Protein AF-X0RMB9-F1 (afdb_monomer)

Mean predicted aligned error: 18.62 Å

pLDDT: mean 71.35, std 15.84, range [31.17, 93.06]

Sequence (123 aa):
MNEEATTGETVANTEVQELYGFDKRGQLKWEHLRRQLDNTSEANNNKGMRIDVLQQYSAISNKDLALPNLPSNVQMPNTSNSIDLRKYAPELLQYYQDGNGTAVGKMVFNMLPMVRERFGSVE

Secondary structure (DSSP, 8-state):
---------------EEEEEEE-TTS-EEEEEEEEEE----GGGTT--EEEEEEEE---S-SS--SSPPP-TT--S--TTT---HHHHHHHHHHHHHTT-S-HHHHHHHHHSHHHHHHH----

Structure (mmCIF, N/CA/C/O backbone):
data_AF-X0RMB9-F1
#
_entry.id   AF-X0RMB9-F1
#
loop_
_atom_site.group_PDB
_atom_site.id
_atom_site.type_symbol
_atom_site.label_atom_id
_atom_site.label_alt_id
_atom_site.label_comp_id
_atom_site.label_asym_id
_atom_site.label_entity_id
_atom_site.label_seq_id
_atom_site.pdbx_PDB_ins_code
_atom_site.Cartn_x
_atom_site.Cartn_y
_atom_site.Cartn_z
_atom_site.occupancy
_atom_site.B_iso_or_equiv
_atom_site.auth_seq_id
_atom_site.auth_comp_id
_atom_site.auth_asym_id
_atom_site.auth_atom_id
_atom_site.pdbx_PDB_model_num
ATOM 1 N N . MET A 1 1 ? 51.427 4.662 -8.261 1.00 33.00 1 MET A N 1
ATOM 2 C CA . MET A 1 1 ? 50.716 5.774 -8.921 1.00 33.00 1 MET A CA 1
ATOM 3 C C . MET A 1 1 ? 49.850 5.120 -9.980 1.00 33.00 1 MET A C 1
ATOM 5 O O . MET A 1 1 ? 50.394 4.717 -10.996 1.00 33.00 1 MET A O 1
ATOM 9 N N . ASN A 1 2 ? 48.676 4.608 -9.598 1.00 31.17 2 ASN A N 1
ATOM 10 C CA . ASN A 1 2 ? 47.399 5.328 -9.389 1.00 31.17 2 ASN A CA 1
ATOM 11 C C . ASN A 1 2 ? 46.891 5.850 -10.737 1.00 31.17 2 ASN A C 1
ATOM 13 O O . ASN A 1 2 ? 47.653 6.509 -11.428 1.00 31.17 2 ASN A O 1
ATOM 17 N N . GLU A 1 3 ? 45.662 5.653 -11.184 1.00 32.09 3 GLU A N 1
ATOM 18 C CA . GLU A 1 3 ? 44.449 4.987 -10.702 1.00 32.09 3 GLU A CA 1
ATOM 19 C C . GLU A 1 3 ? 43.561 4.874 -11.957 1.00 32.09 3 GLU A C 1
ATOM 21 O O . GLU A 1 3 ? 43.709 5.656 -12.900 1.00 32.09 3 GLU A O 1
ATOM 26 N N . GLU A 1 4 ? 42.678 3.882 -11.991 1.00 41.66 4 GLU A N 1
ATOM 27 C CA . GLU A 1 4 ? 41.689 3.678 -13.048 1.00 41.66 4 GLU A CA 1
ATOM 28 C C . GLU A 1 4 ? 40.808 4.925 -13.229 1.00 41.66 4 GLU A C 1
ATOM 30 O O . GLU A 1 4 ? 40.069 5.321 -12.328 1.00 41.66 4 GLU A O 1
ATOM 35 N N . ALA A 1 5 ? 40.846 5.537 -14.413 1.00 35.34 5 ALA A N 1
ATOM 36 C CA . ALA A 1 5 ? 39.887 6.566 -14.794 1.00 35.34 5 ALA A CA 1
ATOM 37 C C . ALA A 1 5 ? 38.617 5.903 -15.348 1.00 35.34 5 ALA A C 1
ATOM 39 O O . ALA A 1 5 ? 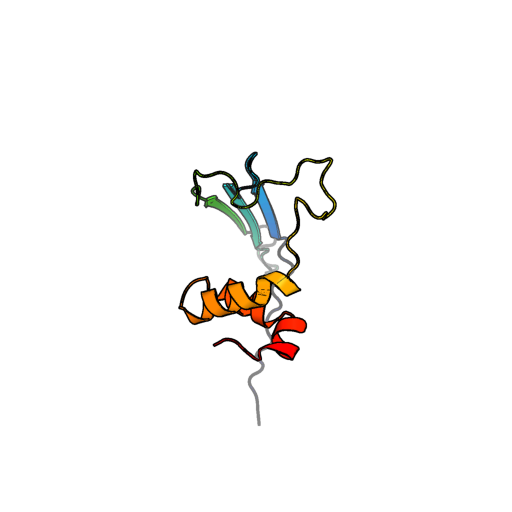38.392 5.848 -16.555 1.00 35.34 5 ALA A O 1
ATOM 40 N N . THR A 1 6 ? 37.775 5.397 -14.448 1.00 45.00 6 THR A N 1
ATOM 41 C CA . THR A 1 6 ? 36.377 5.070 -14.749 1.00 45.00 6 THR A CA 1
ATOM 42 C C . THR A 1 6 ? 35.585 6.376 -14.787 1.00 45.00 6 THR A C 1
ATOM 44 O O . THR A 1 6 ? 34.909 6.743 -13.827 1.00 45.00 6 THR A O 1
ATOM 47 N N . THR A 1 7 ? 35.690 7.134 -15.878 1.00 36.53 7 THR A N 1
ATOM 48 C CA . THR A 1 7 ? 34.751 8.231 -16.145 1.00 36.53 7 THR A CA 1
ATOM 49 C C . THR A 1 7 ? 33.488 7.630 -16.732 1.00 36.53 7 THR A C 1
ATOM 51 O O . THR A 1 7 ? 33.445 7.274 -17.907 1.00 36.53 7 THR A O 1
ATOM 54 N N . GLY A 1 8 ? 32.485 7.473 -15.867 1.00 39.22 8 GLY A N 1
ATOM 55 C CA . GLY A 1 8 ? 31.142 7.070 -16.246 1.00 39.22 8 GLY A CA 1
ATOM 56 C C . GLY A 1 8 ? 30.607 7.981 -17.343 1.00 39.22 8 GLY A C 1
ATOM 57 O O . GLY A 1 8 ? 30.446 9.184 -17.140 1.00 39.22 8 GLY A O 1
ATOM 58 N N . GLU A 1 9 ? 30.334 7.391 -18.503 1.00 37.53 9 G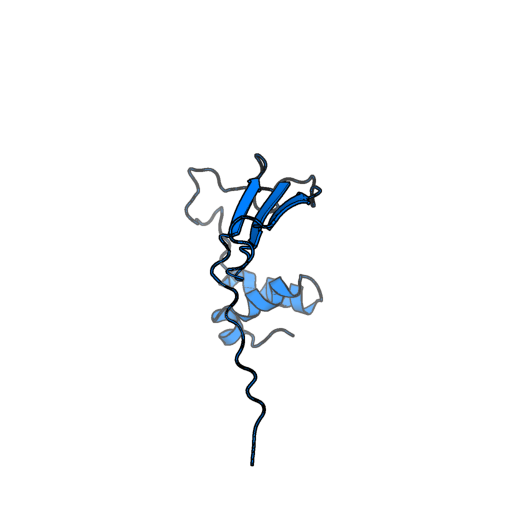LU A N 1
ATOM 59 C CA . GLU A 1 9 ? 29.496 8.012 -19.514 1.00 37.53 9 GLU A CA 1
ATOM 60 C C . GLU A 1 9 ? 28.118 8.238 -18.891 1.00 37.53 9 GLU A C 1
ATOM 62 O O . GLU A 1 9 ? 27.342 7.311 -18.653 1.00 37.53 9 GLU A O 1
ATOM 67 N N . THR A 1 10 ? 27.828 9.498 -18.582 1.00 40.66 10 THR A N 1
ATOM 68 C CA . THR A 1 10 ? 26.474 9.991 -18.360 1.00 40.66 10 THR A CA 1
ATOM 69 C C . THR A 1 10 ? 25.651 9.655 -19.595 1.00 40.66 10 THR A C 1
ATOM 71 O O . THR A 1 10 ? 25.736 10.348 -20.608 1.00 40.66 10 THR A O 1
ATOM 74 N N . VAL A 1 11 ? 24.887 8.561 -19.519 1.00 49.69 11 VAL A N 1
ATOM 75 C CA . VAL A 1 11 ? 23.904 8.178 -20.533 1.00 49.69 11 VAL A CA 1
ATOM 76 C C . VAL A 1 11 ? 22.959 9.361 -20.705 1.00 49.69 11 VAL A C 1
ATOM 78 O O . VAL A 1 11 ? 22.238 9.742 -19.781 1.00 49.69 11 VAL A O 1
ATOM 81 N N . ALA A 1 12 ? 23.061 9.988 -21.873 1.00 45.72 12 ALA A N 1
ATOM 82 C CA . ALA A 1 12 ? 22.350 11.194 -22.241 1.00 45.72 12 ALA A CA 1
ATOM 83 C C . ALA A 1 12 ? 20.837 11.028 -22.036 1.00 45.72 12 ALA A C 1
ATOM 85 O O . ALA A 1 12 ? 20.282 9.960 -22.296 1.00 45.72 12 ALA A O 1
ATOM 86 N N . ASN A 1 13 ? 20.217 12.108 -21.550 1.00 53.19 13 ASN A N 1
ATOM 87 C CA . ASN A 1 13 ? 18.789 12.312 -21.297 1.00 53.19 13 ASN A CA 1
ATOM 88 C C . ASN A 1 13 ? 17.874 11.486 -22.214 1.00 53.19 13 ASN A C 1
ATOM 90 O O . ASN A 1 13 ? 17.432 11.952 -23.258 1.00 53.19 13 ASN A O 1
ATOM 94 N N . THR A 1 14 ? 17.569 10.258 -21.807 1.00 56.53 14 THR A N 1
ATOM 95 C CA . THR A 1 14 ? 16.578 9.427 -22.481 1.00 56.53 14 THR A CA 1
ATOM 96 C C . THR A 1 14 ? 15.214 9.952 -22.056 1.00 56.53 14 THR A C 1
ATOM 98 O O . THR A 1 14 ? 14.875 9.870 -20.875 1.00 56.53 14 THR A O 1
ATOM 101 N N . GLU A 1 15 ? 14.429 10.510 -22.978 1.00 58.78 15 GLU A N 1
ATOM 102 C CA . GLU A 1 15 ? 13.025 10.810 -22.694 1.00 58.78 15 GLU A CA 1
ATOM 103 C C . GLU A 1 15 ? 12.307 9.492 -22.379 1.00 58.78 15 GLU A C 1
ATOM 105 O O . GLU A 1 15 ? 12.117 8.628 -23.242 1.00 58.78 15 GLU A O 1
ATOM 110 N N . VAL A 1 16 ? 11.966 9.312 -21.103 1.00 67.00 16 VAL A N 1
ATOM 111 C CA . VAL A 1 16 ? 11.188 8.174 -20.625 1.00 67.00 16 VAL A CA 1
ATOM 112 C C . VAL A 1 16 ? 9.741 8.625 -20.506 1.00 67.00 16 VAL A C 1
ATOM 114 O O . VAL A 1 16 ? 9.419 9.485 -19.688 1.00 67.00 16 VAL A O 1
ATOM 117 N N . GLN A 1 17 ? 8.863 8.041 -21.320 1.00 80.69 17 GLN A N 1
ATOM 118 C CA . GLN A 1 17 ? 7.423 8.207 -21.156 1.00 80.69 17 GLN A CA 1
ATOM 119 C C . GLN A 1 17 ? 6.873 6.977 -20.438 1.00 80.69 17 GLN A C 1
ATOM 121 O O . GLN A 1 17 ? 6.941 5.865 -20.962 1.00 80.69 17 GLN A O 1
ATOM 126 N N . GLU A 1 18 ? 6.311 7.197 -19.253 1.00 87.06 18 GLU A N 1
ATOM 127 C CA . GLU A 1 18 ? 5.699 6.165 -18.422 1.00 87.06 18 GLU A CA 1
ATOM 128 C C . GLU A 1 18 ? 4.211 6.480 -18.233 1.00 87.06 18 GLU A C 1
ATOM 130 O O . GLU A 1 18 ? 3.839 7.583 -17.826 1.00 87.06 18 GLU A O 1
ATOM 135 N N . LEU A 1 19 ? 3.349 5.534 -18.605 1.00 90.12 19 LEU A N 1
ATOM 136 C CA . LEU A 1 19 ? 1.896 5.673 -18.547 1.00 90.12 19 LEU A CA 1
ATOM 137 C C . LEU A 1 19 ? 1.282 4.496 -17.797 1.00 90.12 19 LEU A C 1
ATOM 139 O O . LEU A 1 19 ? 1.690 3.351 -17.981 1.00 90.12 19 LEU A O 1
ATOM 143 N N . TYR A 1 20 ? 0.233 4.781 -17.031 1.00 91.75 20 TYR A N 1
ATOM 144 C CA . TYR A 1 20 ? -0.473 3.796 -16.220 1.00 91.75 20 TYR A CA 1
ATOM 145 C C . TYR A 1 20 ? -1.961 3.791 -16.558 1.00 91.75 20 TYR A C 1
ATOM 147 O O . TYR A 1 20 ? -2.604 4.842 -16.622 1.00 91.75 20 TYR A O 1
ATOM 155 N N . GLY A 1 21 ? -2.521 2.599 -16.738 1.00 89.00 21 GLY A N 1
ATOM 156 C CA . GLY A 1 21 ? -3.954 2.395 -16.899 1.00 89.00 21 GLY A CA 1
ATOM 157 C C . GLY A 1 21 ? -4.566 1.786 -15.654 1.00 89.00 21 GLY A C 1
ATOM 158 O O . GLY A 1 21 ? -4.192 0.681 -15.264 1.00 89.00 21 GLY A O 1
ATOM 159 N N . PHE A 1 22 ? -5.553 2.463 -15.075 1.00 86.06 22 PHE A N 1
ATOM 160 C CA . PHE A 1 22 ? -6.323 1.965 -13.938 1.00 86.06 22 PHE A CA 1
ATOM 161 C C . PHE A 1 22 ? -7.740 1.589 -14.373 1.00 86.06 22 PHE A C 1
ATOM 163 O O . PHE A 1 22 ? -8.314 2.216 -15.265 1.00 86.06 22 PHE A O 1
ATOM 170 N N . ASP A 1 23 ? -8.322 0.566 -13.751 1.00 81.69 23 ASP A N 1
ATOM 171 C CA . ASP A 1 23 ? -9.743 0.271 -13.931 1.00 81.69 23 ASP A CA 1
ATOM 172 C C . ASP A 1 23 ? -10.643 1.160 -13.053 1.00 81.69 23 ASP A C 1
ATOM 174 O O . ASP A 1 23 ? -10.183 1.944 -12.223 1.00 81.69 23 ASP A O 1
ATOM 178 N N . LYS A 1 24 ? -11.967 1.015 -13.207 1.00 77.62 24 LYS A N 1
ATOM 179 C CA . LYS A 1 24 ? -12.967 1.768 -12.426 1.00 77.62 24 LYS A CA 1
ATOM 180 C C . LYS A 1 24 ? -12.886 1.550 -10.907 1.00 77.62 24 LYS A C 1
ATOM 182 O O . LYS A 1 24 ? -13.536 2.272 -10.160 1.00 77.62 24 LYS A O 1
ATOM 187 N N . ARG A 1 25 ? -12.162 0.521 -10.458 1.00 73.69 25 ARG A N 1
ATOM 188 C CA . ARG A 1 25 ? -11.931 0.192 -9.046 1.00 73.69 25 ARG A CA 1
ATOM 189 C C . ARG A 1 25 ? -10.579 0.721 -8.555 1.00 73.69 25 ARG A C 1
ATOM 191 O O . ARG A 1 25 ? -10.221 0.456 -7.414 1.00 73.69 25 ARG A O 1
ATOM 198 N N . GLY A 1 26 ? -9.833 1.442 -9.392 1.00 75.19 26 GLY A N 1
ATOM 199 C CA . GLY A 1 26 ? -8.501 1.947 -9.072 1.00 75.19 26 GLY A CA 1
ATOM 200 C C . GLY A 1 26 ? -7.408 0.877 -9.108 1.00 75.19 26 GLY A C 1
ATOM 201 O O . GLY A 1 26 ? -6.324 1.117 -8.584 1.00 75.19 26 GLY A O 1
ATOM 202 N N . GLN A 1 27 ? -7.656 -0.300 -9.696 1.00 81.56 27 GLN A N 1
ATOM 203 C CA . GLN A 1 27 ? -6.625 -1.331 -9.835 1.00 81.56 27 GLN A CA 1
ATOM 204 C C . GLN A 1 27 ? -5.763 -1.055 -11.066 1.00 81.56 27 GLN A C 1
ATOM 206 O O . GLN A 1 27 ? -6.294 -0.798 -12.149 1.00 81.56 27 GLN A O 1
ATOM 211 N N . LEU A 1 28 ? -4.439 -1.149 -10.914 1.00 82.38 28 LEU A N 1
ATOM 212 C CA . LEU A 1 28 ? -3.503 -1.062 -12.033 1.00 82.38 28 LEU A CA 1
ATOM 213 C C . LEU A 1 28 ? -3.748 -2.230 -13.004 1.00 82.38 28 LEU A C 1
ATOM 215 O O . LEU A 1 28 ? -3.682 -3.396 -12.617 1.00 82.38 28 LEU A O 1
ATOM 219 N N . LYS A 1 29 ? -4.054 -1.913 -14.264 1.00 89.50 29 LYS A N 1
ATOM 220 C CA . LYS A 1 29 ? -4.317 -2.879 -15.342 1.00 89.50 29 LYS A CA 1
ATOM 221 C C . LYS A 1 29 ? -3.128 -3.054 -16.262 1.00 89.50 29 LYS A C 1
ATOM 223 O O . LYS A 1 29 ? -2.839 -4.172 -16.681 1.00 89.50 29 LYS A O 1
ATOM 228 N N . TRP A 1 30 ? -2.476 -1.955 -16.602 1.00 91.75 30 TRP A N 1
ATOM 229 C CA . TRP A 1 30 ? -1.335 -1.972 -17.495 1.00 91.75 30 TRP A CA 1
ATOM 230 C C . TRP A 1 30 ? -0.415 -0.795 -17.220 1.00 91.75 30 TRP A C 1
ATOM 232 O O . TRP A 1 30 ? -0.830 0.241 -16.700 1.00 91.75 30 TRP A O 1
ATOM 242 N N . GLU A 1 31 ? 0.830 -0.980 -17.614 1.00 93.06 31 GLU A N 1
ATOM 243 C CA . GLU A 1 31 ? 1.897 0.002 -17.573 1.00 93.06 31 GLU A CA 1
ATOM 244 C C . GLU A 1 31 ? 2.564 0.015 -18.944 1.00 93.06 31 GLU A C 1
ATOM 246 O O . GLU A 1 31 ? 2.841 -1.040 -19.521 1.00 93.06 31 GLU A O 1
ATOM 251 N N . HIS A 1 32 ? 2.768 1.207 -19.490 1.00 92.69 32 HIS A N 1
ATOM 252 C CA . HIS A 1 32 ? 3.435 1.403 -20.764 1.00 92.69 32 HIS A CA 1
ATOM 253 C C . HIS A 1 32 ? 4.680 2.257 -20.559 1.00 92.69 32 HIS A C 1
ATOM 255 O O . HIS A 1 32 ? 4.583 3.415 -20.149 1.00 92.69 32 HIS A O 1
ATOM 261 N N . LEU A 1 33 ? 5.829 1.689 -20.908 1.00 90.25 33 LEU A N 1
ATOM 262 C CA . LEU A 1 33 ? 7.131 2.324 -20.814 1.00 90.25 33 LEU A CA 1
ATOM 263 C C . LEU A 1 33 ? 7.711 2.493 -22.216 1.00 90.25 33 LEU A C 1
ATOM 265 O O . LEU A 1 33 ? 7.967 1.514 -22.917 1.00 90.25 33 LEU A O 1
ATOM 269 N N . ARG A 1 34 ? 7.973 3.739 -22.602 1.00 87.25 34 ARG A N 1
ATOM 270 C CA . ARG A 1 34 ? 8.712 4.077 -23.817 1.00 87.25 34 ARG A CA 1
ATOM 271 C C . ARG A 1 34 ? 10.064 4.650 -23.445 1.00 87.25 34 ARG A C 1
ATOM 273 O O . ARG A 1 34 ? 10.142 5.599 -22.667 1.00 87.25 34 ARG A O 1
ATOM 280 N N . ARG A 1 35 ? 11.117 4.099 -24.043 1.00 84.56 35 ARG A N 1
ATOM 281 C CA . ARG A 1 35 ? 12.481 4.621 -23.954 1.00 84.56 35 ARG A CA 1
ATOM 282 C C . ARG A 1 35 ? 13.024 4.883 -25.347 1.00 84.56 35 ARG A C 1
ATOM 284 O O . ARG A 1 35 ? 12.978 4.009 -26.214 1.00 84.56 35 ARG A O 1
ATOM 291 N N . GLN A 1 36 ? 13.543 6.085 -25.543 1.00 80.19 36 GLN A N 1
ATOM 292 C CA . GLN A 1 36 ? 14.241 6.480 -26.756 1.00 80.19 36 GLN A CA 1
ATOM 293 C C . GLN A 1 36 ? 15.750 6.405 -26.498 1.00 80.19 36 GLN A C 1
ATOM 295 O O . GLN A 1 36 ? 16.285 7.154 -25.691 1.00 80.19 36 GLN A O 1
ATOM 300 N N . LEU A 1 37 ? 16.433 5.475 -27.156 1.00 76.12 37 LEU A N 1
ATOM 301 C CA . LEU A 1 37 ? 17.887 5.377 -27.131 1.00 76.12 37 LEU A CA 1
ATOM 302 C C . LEU A 1 37 ? 18.434 6.150 -28.324 1.00 76.12 37 LEU A C 1
ATOM 304 O O . LEU A 1 37 ? 18.379 5.686 -29.470 1.00 76.12 37 LEU A O 1
ATOM 308 N N . ASP A 1 38 ? 18.940 7.341 -28.036 1.00 69.94 38 ASP A N 1
ATOM 309 C CA . ASP A 1 38 ? 19.617 8.161 -29.025 1.00 69.94 38 ASP A CA 1
ATOM 310 C C . ASP A 1 38 ? 21.048 7.657 -29.217 1.00 69.94 38 ASP A C 1
ATOM 312 O O . ASP A 1 38 ? 21.769 7.364 -28.262 1.00 69.94 38 ASP A O 1
ATOM 316 N N . ASN A 1 39 ? 21.461 7.517 -30.476 1.00 62.97 39 ASN A N 1
ATOM 317 C CA . ASN A 1 39 ? 22.836 7.165 -30.798 1.00 62.97 39 ASN A CA 1
ATOM 318 C C . ASN A 1 39 ? 23.709 8.409 -30.606 1.00 62.97 39 ASN A C 1
ATOM 320 O O . ASN A 1 39 ? 23.544 9.395 -31.319 1.00 62.97 39 ASN A O 1
ATOM 324 N N . THR A 1 40 ? 24.658 8.356 -29.676 1.00 60.62 40 THR A N 1
ATOM 325 C CA . THR A 1 40 ? 25.595 9.457 -29.387 1.00 60.62 40 THR A CA 1
ATOM 326 C C . THR A 1 40 ? 26.756 9.548 -30.387 1.00 60.62 40 THR A C 1
ATOM 328 O O . THR A 1 40 ? 27.618 10.411 -30.258 1.00 60.62 40 THR A O 1
ATOM 331 N N . SER A 1 41 ? 26.802 8.671 -31.397 1.00 56.25 41 SER A N 1
ATOM 332 C CA . SER A 1 41 ? 27.860 8.653 -32.411 1.00 56.25 41 SER A CA 1
ATOM 333 C C . SER A 1 41 ? 27.496 9.518 -33.622 1.00 56.25 41 SER A C 1
ATOM 335 O O . SER A 1 41 ? 26.564 9.198 -34.364 1.00 56.25 41 SER A O 1
ATOM 337 N N . GLU A 1 42 ? 28.307 10.552 -33.878 1.00 57.28 42 GLU A N 1
ATOM 338 C CA . GLU A 1 42 ? 28.177 11.489 -35.011 1.00 57.28 42 GLU A CA 1
ATOM 339 C C . GLU A 1 42 ? 28.131 10.806 -36.396 1.00 57.28 42 GLU A C 1
ATOM 341 O O . GLU A 1 42 ? 27.698 11.401 -37.383 1.00 57.28 42 GLU A O 1
ATOM 346 N N . ALA A 1 43 ? 28.537 9.535 -36.490 1.00 58.84 43 ALA A N 1
ATOM 347 C CA . ALA A 1 43 ? 28.555 8.766 -37.732 1.00 58.84 43 ALA A CA 1
ATOM 348 C C . ALA A 1 43 ? 27.176 8.220 -38.164 1.00 58.84 43 ALA A C 1
ATOM 350 O O . ALA A 1 43 ? 27.041 7.735 -39.288 1.00 58.84 43 ALA A O 1
ATOM 351 N N . ASN A 1 44 ? 26.147 8.253 -37.306 1.00 55.00 44 ASN A N 1
ATOM 352 C CA . ASN A 1 44 ? 24.813 7.715 -37.615 1.00 55.00 44 ASN A CA 1
ATOM 353 C C . ASN A 1 44 ? 23.679 8.530 -36.961 1.00 55.00 44 ASN A C 1
ATOM 355 O O . ASN A 1 44 ? 22.797 7.964 -36.314 1.00 55.00 44 ASN A O 1
ATOM 359 N N . ASN A 1 45 ? 23.641 9.843 -37.211 1.00 55.16 45 ASN A N 1
ATOM 360 C CA . ASN A 1 45 ? 22.629 10.784 -36.690 1.00 55.16 45 ASN A CA 1
ATOM 361 C C . ASN A 1 45 ? 21.150 10.432 -36.994 1.00 55.16 45 ASN A C 1
ATOM 363 O O . ASN A 1 45 ? 20.255 11.137 -36.547 1.00 55.16 45 ASN A O 1
ATOM 367 N N . ASN A 1 46 ? 20.872 9.361 -37.748 1.00 56.56 46 ASN A N 1
ATOM 368 C CA . ASN A 1 46 ? 19.525 8.952 -38.158 1.00 56.56 46 ASN A CA 1
ATOM 369 C C . ASN A 1 46 ? 19.091 7.566 -37.646 1.00 56.56 46 ASN A C 1
ATOM 371 O O . ASN A 1 46 ? 18.063 7.048 -38.078 1.00 56.56 46 ASN A O 1
ATOM 375 N N . LYS A 1 47 ? 19.868 6.926 -36.762 1.00 62.38 47 LYS A N 1
ATOM 376 C CA . LYS A 1 47 ? 19.562 5.585 -36.231 1.00 62.38 47 LYS A CA 1
ATOM 377 C C . LYS A 1 47 ? 19.319 5.643 -34.723 1.00 62.38 47 LYS A C 1
ATOM 379 O O . LYS A 1 47 ? 20.154 5.187 -33.952 1.00 62.38 47 LYS A O 1
ATOM 384 N N . GLY A 1 48 ? 18.195 6.216 -34.302 1.00 69.06 48 GLY A N 1
ATOM 385 C CA . GLY A 1 48 ? 17.701 6.076 -32.927 1.00 69.06 48 GLY A CA 1
ATOM 386 C C . GLY A 1 48 ? 16.936 4.761 -32.757 1.00 69.06 48 GLY A C 1
ATOM 387 O O . GLY A 1 48 ? 16.246 4.329 -33.682 1.00 69.06 48 GLY A O 1
ATOM 388 N N . MET A 1 49 ? 17.047 4.118 -31.594 1.00 73.69 49 MET A N 1
ATOM 389 C CA . MET A 1 49 ? 16.260 2.927 -31.263 1.00 73.69 49 MET A CA 1
ATOM 390 C C . MET A 1 49 ? 15.178 3.300 -30.255 1.00 73.69 49 MET A C 1
ATOM 392 O O . MET A 1 49 ? 15.474 3.809 -29.180 1.00 73.69 49 MET A O 1
ATOM 396 N N . ARG A 1 50 ? 13.916 3.016 -30.580 1.00 80.62 50 ARG A N 1
ATOM 397 C CA . ARG A 1 50 ? 12.808 3.152 -29.633 1.00 80.62 50 ARG A CA 1
ATOM 398 C C . ARG A 1 50 ? 12.430 1.785 -29.091 1.00 80.62 50 ARG A C 1
ATOM 400 O O . ARG A 1 50 ? 12.188 0.865 -29.867 1.00 80.62 50 ARG A O 1
ATOM 407 N N . ILE A 1 51 ? 12.359 1.677 -27.771 1.00 82.88 51 ILE A N 1
ATOM 408 C CA . ILE A 1 51 ? 11.837 0.504 -27.077 1.00 82.88 51 ILE A CA 1
ATOM 409 C C . ILE A 1 51 ? 10.499 0.895 -26.453 1.00 82.88 51 ILE A C 1
ATOM 411 O O . ILE A 1 51 ? 10.442 1.819 -25.643 1.00 82.88 51 ILE A O 1
ATOM 415 N N . ASP A 1 52 ? 9.442 0.176 -26.821 1.00 87.94 52 ASP A N 1
ATOM 416 C CA . ASP A 1 52 ? 8.115 0.264 -26.213 1.00 87.94 52 ASP A CA 1
ATOM 417 C C . ASP A 1 52 ? 7.823 -1.052 -25.479 1.00 87.94 52 ASP A C 1
ATOM 419 O O . ASP A 1 52 ? 7.891 -2.131 -26.070 1.00 87.94 52 ASP A O 1
ATOM 423 N N . VAL A 1 53 ? 7.504 -0.971 -24.188 1.00 89.31 53 VAL A N 1
ATOM 424 C CA . VAL A 1 53 ? 7.135 -2.114 -23.345 1.00 89.31 53 VAL A CA 1
ATOM 425 C C . VAL A 1 53 ? 5.732 -1.882 -22.802 1.00 89.31 53 VAL A C 1
ATOM 427 O O . VAL A 1 53 ? 5.478 -0.867 -22.160 1.00 89.31 53 VAL A O 1
ATOM 430 N N . LEU A 1 54 ? 4.824 -2.832 -23.041 1.00 91.25 54 LEU A N 1
ATOM 431 C CA . LEU A 1 54 ? 3.497 -2.861 -22.428 1.00 91.25 54 LEU A CA 1
ATOM 432 C C . LEU A 1 54 ? 3.416 -4.053 -21.478 1.00 91.25 54 LEU A C 1
ATOM 434 O O . LEU A 1 54 ? 3.393 -5.203 -21.916 1.00 91.25 54 LEU A O 1
ATOM 438 N N . GLN A 1 55 ? 3.333 -3.771 -20.185 1.00 88.06 55 GLN A N 1
ATOM 439 C CA . GLN A 1 55 ? 3.119 -4.773 -19.153 1.00 88.06 55 GLN A CA 1
ATOM 440 C C . GLN A 1 55 ? 1.645 -4.782 -18.753 1.00 88.06 55 GLN A C 1
ATOM 442 O O . GLN A 1 55 ? 1.066 -3.737 -18.466 1.00 88.06 55 GLN A O 1
ATOM 447 N N . GLN A 1 56 ? 1.021 -5.961 -18.748 1.00 87.88 56 GLN A N 1
ATOM 448 C CA . GLN A 1 56 ? -0.364 -6.143 -18.312 1.00 87.88 56 GLN A CA 1
ATOM 449 C C . GLN A 1 56 ? -0.399 -6.931 -17.006 1.00 87.88 56 GLN A C 1
ATOM 451 O O . GLN A 1 56 ? 0.292 -7.939 -16.858 1.00 87.88 56 GLN A O 1
ATOM 456 N N . TYR A 1 57 ? -1.234 -6.486 -16.074 1.00 82.56 57 TYR A N 1
ATOM 457 C CA . TYR A 1 57 ? -1.366 -7.084 -14.754 1.00 82.56 57 TYR A C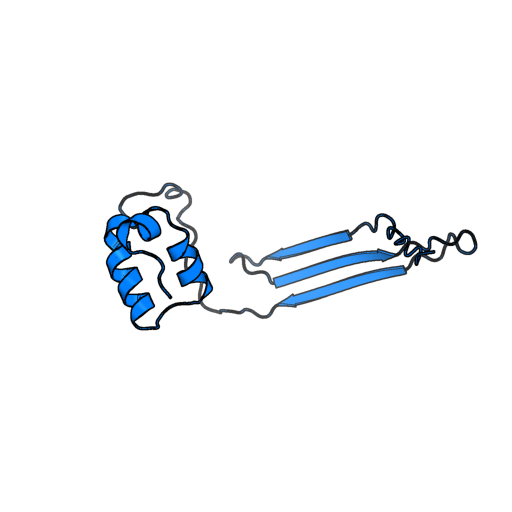A 1
ATOM 458 C C . TYR A 1 57 ? -2.674 -7.868 -14.649 1.00 82.56 57 TYR A C 1
ATOM 460 O O . TYR A 1 57 ? -3.753 -7.398 -15.021 1.00 82.56 57 TYR A O 1
ATOM 468 N N . SER A 1 58 ? -2.581 -9.082 -14.108 1.00 75.75 58 SER A N 1
ATOM 469 C CA . SER A 1 58 ? -3.762 -9.847 -13.706 1.00 75.75 58 SER A CA 1
ATOM 470 C C . SER A 1 58 ? -4.374 -9.236 -12.446 1.00 75.75 58 SER A C 1
ATOM 472 O O . SER A 1 58 ? -3.664 -8.679 -11.610 1.00 75.75 58 SER A O 1
ATOM 474 N N . ALA A 1 59 ? -5.693 -9.349 -12.285 1.00 66.25 59 ALA A N 1
ATOM 475 C CA . ALA A 1 59 ? -6.351 -8.879 -11.071 1.00 66.25 59 ALA A CA 1
ATOM 476 C C . ALA A 1 59 ? -5.838 -9.679 -9.861 1.00 66.25 59 ALA A C 1
ATOM 478 O O . ALA A 1 59 ? -6.031 -10.891 -9.789 1.00 66.25 59 ALA A O 1
ATOM 479 N N . ILE A 1 60 ? -5.196 -8.997 -8.910 1.00 63.91 60 ILE A N 1
ATOM 480 C CA . ILE A 1 60 ? -4.679 -9.613 -7.674 1.00 63.91 60 ILE A CA 1
ATOM 481 C C . ILE A 1 60 ? -5.842 -10.025 -6.752 1.00 63.91 60 ILE A C 1
ATOM 483 O O . ILE A 1 60 ? -5.727 -10.965 -5.970 1.00 63.91 60 ILE A O 1
ATOM 487 N N . SER A 1 61 ? -6.993 -9.350 -6.860 1.00 57.75 61 SER A N 1
ATOM 488 C CA . SER A 1 61 ? -8.197 -9.665 -6.093 1.00 57.75 61 SER A CA 1
ATOM 489 C C . SER A 1 61 ? -9.468 -9.343 -6.875 1.00 57.75 61 SER A C 1
ATOM 491 O O . SER A 1 61 ? -9.662 -8.224 -7.355 1.00 57.75 61 SER A O 1
ATOM 493 N N . ASN A 1 62 ? -10.382 -10.316 -6.916 1.00 62.41 62 ASN A N 1
ATOM 494 C CA . ASN A 1 62 ? -11.751 -10.128 -7.406 1.00 62.41 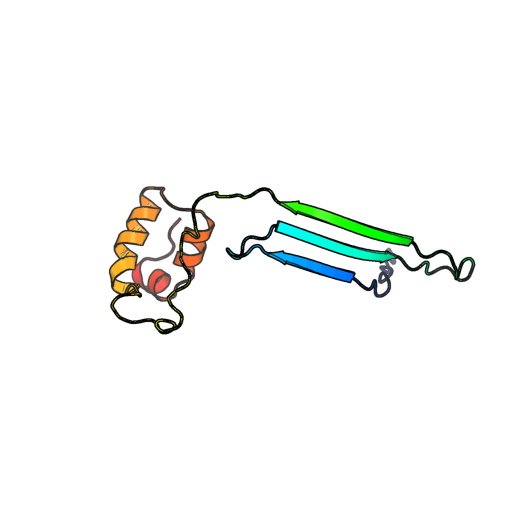62 ASN A CA 1
ATOM 495 C C . ASN A 1 62 ? -12.665 -9.466 -6.357 1.00 62.41 62 ASN A C 1
ATOM 497 O O . ASN A 1 62 ? -13.751 -8.995 -6.705 1.00 62.41 62 ASN A O 1
ATOM 501 N N . LYS A 1 63 ? -12.240 -9.434 -5.084 1.00 55.28 63 LYS A N 1
ATOM 502 C CA . LYS A 1 63 ? -12.932 -8.721 -4.004 1.00 55.28 63 LYS A CA 1
ATOM 503 C C . LYS A 1 63 ? -12.662 -7.224 -4.135 1.00 55.28 63 LYS A C 1
ATOM 505 O O . LYS A 1 63 ? -11.531 -6.832 -4.432 1.00 55.28 63 LYS A O 1
ATOM 510 N N . ASP A 1 64 ? -13.706 -6.422 -3.930 1.00 53.72 64 ASP A N 1
ATOM 511 C CA . ASP A 1 64 ? -13.604 -4.964 -3.870 1.00 53.72 64 ASP A CA 1
ATOM 512 C C . ASP A 1 64 ? -12.562 -4.538 -2.821 1.00 53.72 64 ASP A C 1
ATOM 514 O O . ASP A 1 64 ? -12.248 -5.302 -1.905 1.00 53.72 64 ASP A O 1
ATOM 518 N N . LEU A 1 65 ? -11.989 -3.345 -3.015 1.00 54.06 65 LEU A N 1
ATOM 519 C CA . LEU A 1 65 ? -10.960 -2.741 -2.162 1.00 54.06 65 LEU A CA 1
ATOM 520 C C . LEU A 1 65 ? -11.197 -3.075 -0.680 1.00 54.06 65 LEU A C 1
ATOM 522 O O . LEU A 1 65 ? -12.277 -2.814 -0.154 1.00 54.06 65 LEU A O 1
ATOM 526 N N . ALA A 1 66 ? -10.173 -3.599 0.004 1.00 46.72 66 ALA A N 1
ATOM 527 C CA . ALA A 1 66 ? -10.231 -3.854 1.450 1.00 46.72 66 ALA A CA 1
ATOM 528 C C . ALA A 1 66 ? -10.552 -2.579 2.258 1.00 46.72 66 ALA A C 1
ATOM 530 O O . ALA A 1 66 ? -11.012 -2.658 3.393 1.00 46.72 66 ALA A O 1
ATOM 531 N N . LEU A 1 67 ? -10.335 -1.414 1.644 1.00 54.19 67 LEU A N 1
ATOM 532 C CA . LEU A 1 67 ? -10.738 -0.103 2.122 1.00 54.19 67 LEU A CA 1
ATOM 533 C C . LEU A 1 67 ? -11.569 0.558 1.011 1.00 54.19 67 LEU A C 1
ATOM 535 O O . LEU A 1 67 ? -10.985 1.145 0.096 1.00 54.19 67 LEU A O 1
ATOM 539 N N . PRO A 1 68 ? -12.907 0.423 1.006 1.00 56.84 68 PRO A N 1
ATOM 540 C CA . PRO A 1 68 ? -13.731 1.170 0.068 1.00 56.84 68 PRO A CA 1
ATOM 541 C C . PRO A 1 68 ? -13.439 2.661 0.244 1.00 56.84 68 PRO A C 1
ATOM 543 O O . PRO A 1 68 ? -13.305 3.140 1.372 1.00 56.84 68 PRO A O 1
ATOM 546 N N . ASN A 1 69 ? -13.333 3.391 -0.870 1.00 57.69 69 ASN A N 1
ATOM 547 C CA . ASN A 1 69 ? -13.261 4.846 -0.812 1.00 57.69 69 ASN A CA 1
ATOM 548 C C . ASN A 1 69 ? -14.419 5.341 0.053 1.00 57.69 69 ASN A C 1
ATOM 550 O O . ASN A 1 69 ? -15.573 4.963 -0.178 1.00 57.69 69 ASN A O 1
ATOM 554 N N . LEU A 1 70 ? -14.104 6.158 1.060 1.00 59.12 70 LEU A N 1
ATOM 555 C CA . LEU A 1 70 ? -15.138 6.779 1.872 1.00 59.12 70 LEU A CA 1
ATOM 556 C C . LEU A 1 70 ? -16.096 7.534 0.933 1.00 59.12 70 LEU A C 1
ATOM 558 O O . LEU A 1 70 ? -15.634 8.130 -0.050 1.00 59.12 70 LEU A O 1
ATOM 562 N N . PRO A 1 71 ? -17.416 7.503 1.196 1.00 62.69 71 PRO A N 1
ATOM 563 C CA . PRO A 1 71 ? -18.377 8.324 0.471 1.00 62.69 71 PRO A CA 1
ATOM 564 C C . PRO A 1 71 ? -17.857 9.759 0.335 1.00 62.69 71 PRO A C 1
ATOM 566 O O . PRO A 1 71 ? -17.221 10.272 1.255 1.00 62.69 71 PRO A O 1
ATOM 569 N N . SER A 1 72 ? -18.102 10.428 -0.793 1.00 64.12 72 SER A N 1
ATOM 570 C CA . SER A 1 72 ? -17.536 11.764 -1.057 1.00 64.12 72 SER A CA 1
ATOM 571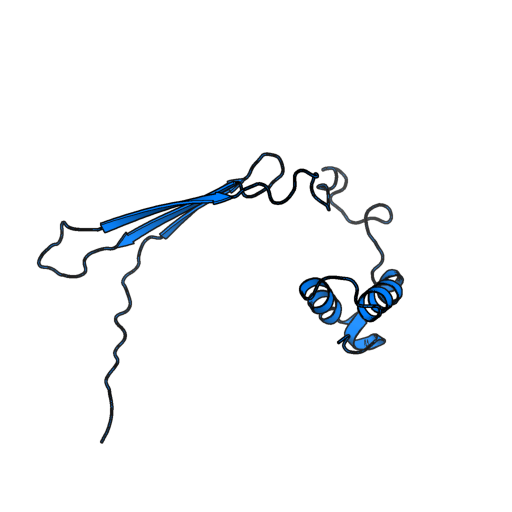 C C . SER A 1 72 ? -17.914 12.810 0.002 1.00 64.12 72 SER A C 1
ATOM 573 O O . SER A 1 72 ? -17.180 13.770 0.213 1.00 64.12 72 SER A O 1
ATOM 575 N N . ASN A 1 73 ? -19.024 12.601 0.713 1.00 68.25 73 ASN A N 1
ATOM 576 C CA . ASN A 1 73 ? -19.486 13.410 1.842 1.00 68.25 73 ASN A CA 1
ATOM 577 C C . ASN A 1 73 ? -18.834 13.049 3.193 1.00 68.25 73 ASN A C 1
ATOM 579 O O . ASN A 1 73 ? -19.134 13.676 4.205 1.00 68.25 73 ASN A O 1
ATOM 583 N N . VAL A 1 74 ? -17.970 12.037 3.228 1.00 61.69 74 VAL A N 1
ATOM 584 C CA . VAL A 1 74 ? -17.323 11.473 4.421 1.00 61.69 74 VAL A CA 1
ATOM 585 C C . VAL A 1 74 ? -15.802 11.434 4.204 1.00 61.69 74 VAL A C 1
ATOM 587 O O . VAL A 1 74 ? -15.122 10.480 4.557 1.00 61.69 74 VAL A O 1
ATOM 590 N N . GLN A 1 75 ? -15.243 12.488 3.603 1.00 61.25 75 GLN A N 1
ATOM 591 C CA . GLN A 1 75 ? -13.794 12.610 3.387 1.00 61.25 75 GLN A CA 1
ATOM 592 C C . GLN A 1 75 ? -13.011 12.968 4.658 1.00 61.25 75 GLN A C 1
ATOM 594 O O . GLN A 1 75 ? -11.798 12.774 4.701 1.00 61.25 75 GLN A O 1
ATOM 599 N N . MET A 1 76 ? -13.681 13.477 5.697 1.00 65.25 76 MET A N 1
ATOM 600 C CA . MET A 1 76 ? -13.039 13.781 6.975 1.00 65.25 76 MET A CA 1
ATOM 601 C C . MET A 1 76 ? -13.166 12.614 7.964 1.00 65.25 76 MET A C 1
ATOM 603 O O . MET A 1 76 ? -14.269 12.083 8.147 1.00 65.25 76 MET A O 1
ATOM 607 N N . PRO A 1 77 ? -12.064 12.236 8.638 1.00 62.25 77 PRO A N 1
ATOM 608 C CA . PRO A 1 77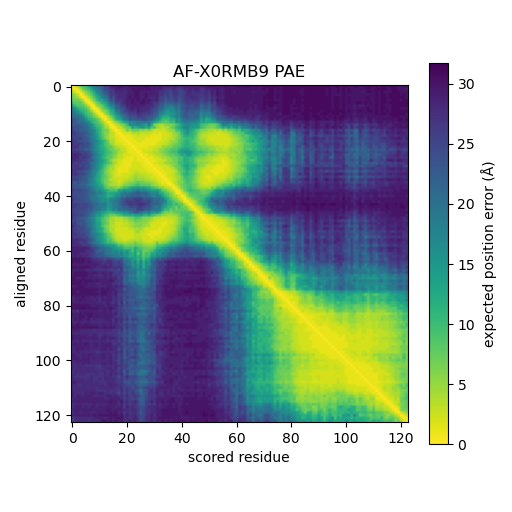 ? -12.112 11.348 9.789 1.00 62.25 77 PRO A CA 1
ATOM 609 C C . PRO A 1 77 ? -13.071 11.884 10.861 1.00 62.25 77 PRO A C 1
ATOM 611 O O . PRO A 1 77 ? -13.035 13.055 11.231 1.00 62.25 77 PRO A O 1
ATOM 614 N N . ASN A 1 78 ? -13.931 11.011 11.359 1.00 72.62 78 ASN A N 1
ATOM 615 C CA . ASN A 1 78 ? -14.909 11.215 12.411 1.00 72.62 78 ASN A CA 1
ATOM 616 C C . ASN A 1 78 ? -15.010 9.927 13.246 1.00 72.62 78 ASN A C 1
ATOM 618 O O . ASN A 1 78 ? -14.413 8.900 12.925 1.00 72.62 78 ASN A O 1
ATOM 622 N N . THR A 1 79 ? -15.777 9.947 14.331 1.00 74.62 79 THR A N 1
ATOM 623 C CA . THR A 1 79 ? -15.852 8.807 15.258 1.00 74.62 79 THR A CA 1
ATOM 624 C C . THR A 1 79 ? -16.438 7.527 14.638 1.00 74.62 79 THR A C 1
ATOM 626 O O . THR A 1 79 ? -16.183 6.450 15.162 1.00 74.62 79 THR A O 1
ATOM 629 N N . SER A 1 80 ? -17.205 7.607 13.542 1.00 70.88 80 SER A N 1
ATOM 630 C CA . SER A 1 80 ? -17.805 6.434 12.885 1.00 70.88 80 SER A CA 1
ATOM 631 C C . SER A 1 80 ? -16.958 5.836 11.757 1.00 70.88 80 SER A C 1
ATOM 633 O O . SER A 1 80 ? -17.209 4.699 11.366 1.00 70.88 80 SER A O 1
ATOM 635 N N . ASN A 1 81 ? -15.956 6.558 11.243 1.00 72.44 81 ASN A N 1
ATOM 636 C CA . ASN A 1 81 ? -15.080 6.097 10.156 1.00 72.44 81 ASN A CA 1
ATOM 637 C C . ASN A 1 81 ? -13.581 6.106 10.518 1.00 72.44 81 ASN A C 1
ATOM 639 O O . ASN A 1 81 ? -12.742 5.867 9.650 1.00 72.44 81 ASN A O 1
ATOM 643 N N . SER A 1 82 ? -13.233 6.407 11.771 1.00 75.50 82 SER A N 1
ATOM 644 C CA . SER A 1 82 ? -11.854 6.414 12.254 1.00 75.50 82 SER A CA 1
ATOM 645 C C . SER A 1 82 ? -11.723 5.633 13.554 1.00 75.50 82 SER A C 1
ATOM 647 O O . SER A 1 82 ? -12.637 5.579 14.375 1.00 75.50 82 SER A O 1
ATOM 649 N N . ILE A 1 83 ? -10.560 5.014 13.726 1.00 78.06 83 ILE A N 1
ATOM 650 C CA . ILE A 1 83 ? -10.197 4.292 14.939 1.00 78.06 83 ILE A CA 1
ATOM 651 C C . ILE A 1 83 ? -9.200 5.157 15.700 1.00 78.06 83 ILE A C 1
ATOM 653 O O . ILE A 1 83 ? -8.207 5.621 15.135 1.00 78.06 83 ILE A O 1
ATOM 657 N N . ASP A 1 84 ? -9.447 5.358 16.994 1.00 80.81 84 ASP A N 1
ATOM 658 C CA . ASP A 1 84 ? -8.450 5.958 17.872 1.00 80.81 84 ASP A CA 1
ATOM 659 C C . ASP A 1 84 ? -7.294 4.972 18.053 1.00 80.81 84 ASP A C 1
ATOM 661 O O . ASP A 1 84 ? -7.375 3.993 18.802 1.00 80.81 84 ASP A O 1
ATOM 665 N N . LEU A 1 85 ? -6.197 5.258 17.358 1.00 77.25 85 LEU A N 1
ATOM 666 C CA . LEU A 1 85 ? -4.994 4.444 17.364 1.00 77.25 85 LEU A CA 1
ATOM 667 C C . LEU A 1 85 ? -4.451 4.222 18.781 1.00 77.25 85 LEU A C 1
ATOM 669 O O . LEU A 1 85 ? -3.896 3.165 19.050 1.00 77.25 85 LEU A O 1
ATOM 673 N N . ARG A 1 86 ? -4.647 5.158 19.724 1.00 80.88 86 ARG A N 1
ATOM 674 C CA . ARG A 1 86 ? -4.187 5.005 21.119 1.00 80.88 86 ARG A CA 1
ATOM 675 C C . ARG A 1 86 ? -4.955 3.936 21.881 1.00 80.88 86 ARG A C 1
ATOM 677 O O . ARG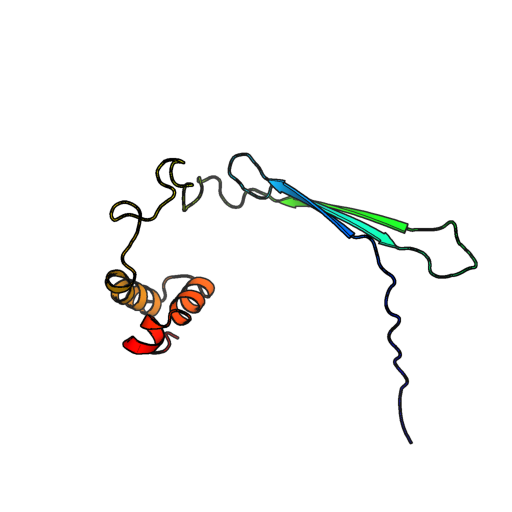 A 1 86 ? -4.395 3.346 22.801 1.00 80.88 86 ARG A O 1
ATOM 684 N N . LYS A 1 87 ? -6.215 3.710 21.512 1.00 82.38 87 LYS A N 1
ATOM 685 C CA . LYS A 1 87 ? -7.053 2.651 22.083 1.00 82.38 87 LYS A CA 1
ATOM 686 C C . LYS A 1 87 ? -6.784 1.311 21.415 1.00 82.38 87 LYS A C 1
ATOM 688 O O . LYS A 1 87 ? -6.801 0.295 22.090 1.00 82.38 87 LYS A O 1
ATOM 693 N N . TYR A 1 88 ? -6.505 1.331 20.114 1.00 83.56 88 TYR A N 1
ATOM 694 C CA . TYR A 1 88 ? -6.333 0.122 19.311 1.00 83.56 88 TYR A CA 1
ATOM 695 C C . TYR A 1 88 ? -4.903 -0.443 19.320 1.00 83.56 88 TYR A C 1
ATOM 697 O O . TYR A 1 88 ? -4.703 -1.638 19.129 1.00 83.56 88 TYR A O 1
ATOM 705 N N . ALA A 1 89 ? -3.892 0.394 19.576 1.00 84.44 89 ALA A N 1
ATOM 706 C CA . ALA A 1 89 ? -2.487 -0.010 19.551 1.00 84.44 89 ALA A CA 1
ATOM 707 C C . ALA A 1 89 ? -2.131 -1.203 20.464 1.00 84.44 89 ALA A C 1
ATOM 709 O O . ALA A 1 89 ? -1.350 -2.031 20.006 1.00 84.44 89 ALA A O 1
ATOM 710 N N . PRO A 1 90 ? -2.664 -1.348 21.697 1.00 84.75 90 PRO A N 1
ATOM 711 C CA . PRO A 1 90 ? -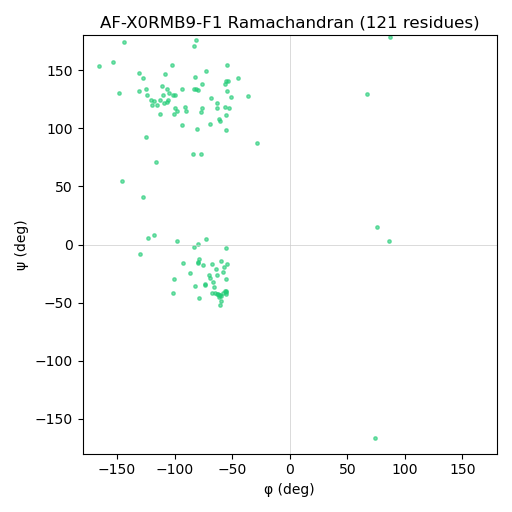2.369 -2.514 22.535 1.00 84.75 90 PRO A CA 1
ATOM 712 C C . PRO A 1 90 ? -2.851 -3.838 21.925 1.00 84.75 90 PRO A C 1
ATOM 714 O O . PRO A 1 90 ? -2.120 -4.822 21.932 1.00 84.75 90 PRO A O 1
ATOM 717 N N . GLU A 1 91 ? -4.059 -3.857 21.356 1.00 87.19 91 GLU A N 1
ATOM 718 C CA . GLU A 1 91 ? -4.610 -5.048 20.697 1.00 87.19 91 GLU A CA 1
ATOM 719 C C . GLU A 1 91 ? -3.828 -5.383 19.425 1.00 87.19 91 GLU A C 1
ATOM 721 O O . GLU A 1 91 ? -3.495 -6.540 19.175 1.00 87.19 91 GLU A O 1
ATOM 726 N N . LEU A 1 92 ? -3.479 -4.358 18.642 1.00 85.44 92 LEU A N 1
ATOM 727 C CA . LEU A 1 92 ? -2.694 -4.520 17.422 1.00 85.44 92 LEU A CA 1
ATOM 728 C C . LEU A 1 92 ? -1.264 -5.008 17.710 1.00 85.44 92 LEU A C 1
ATOM 730 O O . LEU A 1 92 ? -0.726 -5.820 16.960 1.00 85.44 92 LEU A O 1
ATOM 734 N N . LEU A 1 93 ? -0.665 -4.547 18.811 1.00 86.19 93 LEU A N 1
ATOM 735 C CA . LEU A 1 93 ? 0.623 -5.031 19.301 1.00 86.19 93 LEU A CA 1
ATOM 736 C C . LEU A 1 93 ? 0.559 -6.526 19.627 1.00 86.19 93 LEU A C 1
ATOM 738 O O . LEU A 1 93 ? 1.381 -7.286 19.118 1.00 86.19 93 LEU A O 1
ATOM 742 N N . GLN A 1 94 ? -0.427 -6.943 20.427 1.00 84.31 94 GLN A N 1
ATOM 743 C CA . GLN A 1 94 ? -0.604 -8.351 20.783 1.00 84.31 94 GLN A CA 1
ATOM 744 C C . GLN A 1 94 ? -0.820 -9.209 19.530 1.00 84.31 94 GLN A C 1
ATOM 746 O O . GLN A 1 94 ? -0.157 -10.224 19.355 1.00 84.31 94 GLN A O 1
ATOM 751 N N . TYR A 1 95 ? -1.653 -8.746 18.594 1.00 87.12 95 TYR A N 1
ATOM 752 C CA . TYR A 1 95 ? -1.886 -9.428 17.321 1.00 87.12 95 TYR A CA 1
ATOM 753 C C . TYR A 1 95 ? -0.587 -9.684 16.535 1.00 87.12 95 TYR A C 1
ATOM 755 O O . TYR A 1 95 ? -0.408 -10.767 15.972 1.00 87.12 95 TYR A O 1
ATOM 763 N N . TYR A 1 96 ? 0.337 -8.715 16.512 1.00 88.69 96 TYR A N 1
ATOM 764 C CA . TYR A 1 96 ? 1.648 -8.871 15.875 1.00 88.69 96 TYR A CA 1
ATOM 765 C C . TYR A 1 96 ? 2.614 -9.770 16.659 1.00 88.69 96 TYR A C 1
ATOM 767 O O . TYR A 1 96 ? 3.394 -10.492 16.025 1.00 88.69 96 TYR A O 1
ATOM 775 N N . GLN A 1 97 ? 2.561 -9.741 17.995 1.00 83.50 97 GLN A N 1
ATOM 776 C CA . GLN A 1 97 ? 3.334 -10.626 18.880 1.00 83.50 97 GLN A CA 1
ATOM 777 C C . GLN A 1 97 ? 2.887 -12.088 18.764 1.00 83.50 97 GLN A C 1
ATOM 779 O O . GLN A 1 97 ? 3.720 -12.988 18.801 1.00 83.50 97 GLN A O 1
ATOM 784 N N . ASP A 1 98 ? 1.603 -12.321 18.497 1.00 88.81 98 ASP A N 1
ATOM 785 C CA . ASP A 1 98 ? 1.035 -13.648 18.230 1.00 88.81 98 ASP A CA 1
ATOM 786 C C . ASP A 1 98 ? 1.438 -14.205 16.846 1.00 88.81 98 ASP A C 1
ATOM 788 O O . ASP A 1 98 ? 0.970 -15.262 16.424 1.00 88.81 98 ASP A O 1
ATOM 792 N N . GLY A 1 99 ? 2.302 -13.496 16.109 1.00 84.56 99 GLY A N 1
ATOM 793 C CA . GLY A 1 99 ? 2.828 -13.916 14.810 1.00 84.56 99 GLY A CA 1
ATOM 794 C C . GLY A 1 99 ? 1.946 -13.549 13.616 1.00 84.56 99 GLY A C 1
ATOM 795 O O . GLY A 1 99 ? 2.292 -13.882 12.483 1.00 84.56 99 GLY A O 1
ATOM 796 N N . ASN A 1 100 ? 0.837 -12.839 13.832 1.00 87.12 100 ASN A N 1
ATOM 797 C CA . ASN A 1 100 ? -0.041 -12.413 12.747 1.00 87.12 100 ASN A CA 1
ATOM 798 C C . ASN A 1 100 ? 0.460 -11.122 12.068 1.00 87.12 100 ASN A C 1
ATOM 800 O O . ASN A 1 100 ? 1.366 -10.435 12.544 1.00 87.12 100 ASN A O 1
ATOM 804 N N . GLY A 1 101 ? -0.166 -10.764 10.941 1.00 84.06 101 GLY A N 1
ATOM 805 C CA . GLY A 1 101 ? 0.129 -9.537 10.193 1.00 84.06 101 GLY A CA 1
ATOM 806 C C . GLY A 1 101 ? 1.263 -9.668 9.173 1.00 84.06 101 GLY A C 1
ATOM 807 O O . GLY A 1 101 ? 1.853 -10.727 8.988 1.00 84.06 101 GLY A O 1
ATOM 808 N N . THR A 1 102 ? 1.545 -8.577 8.457 1.00 88.31 102 THR A N 1
ATOM 809 C CA . THR A 1 102 ? 2.605 -8.527 7.437 1.00 88.31 102 THR A CA 1
ATOM 810 C C . THR A 1 102 ? 3.844 -7.813 7.974 1.00 88.31 102 THR A C 1
ATOM 812 O O . THR A 1 102 ? 3.739 -6.940 8.837 1.00 88.31 102 THR A O 1
ATOM 815 N N . ALA A 1 103 ? 5.021 -8.121 7.421 1.00 83.38 103 ALA A N 1
ATOM 816 C CA . ALA A 1 103 ? 6.271 -7.443 7.783 1.00 83.38 103 ALA A CA 1
ATOM 817 C C . ALA A 1 103 ? 6.186 -5.915 7.597 1.00 83.38 103 ALA A C 1
ATOM 819 O O . ALA A 1 103 ? 6.620 -5.151 8.457 1.00 83.38 103 ALA A O 1
ATOM 820 N N . VAL A 1 104 ? 5.546 -5.464 6.512 1.00 84.31 104 VAL A N 1
ATOM 821 C CA . VAL A 1 104 ? 5.311 -4.035 6.251 1.00 84.31 104 VAL A CA 1
ATOM 822 C C . VAL A 1 104 ? 4.387 -3.425 7.310 1.00 84.31 104 VAL A C 1
ATOM 824 O O . VAL A 1 104 ? 4.663 -2.335 7.803 1.00 84.31 104 VAL A O 1
ATOM 827 N N . GLY A 1 105 ? 3.324 -4.130 7.714 1.00 83.12 105 GLY A N 1
ATOM 828 C CA . GLY A 1 105 ? 2.409 -3.664 8.761 1.00 83.12 105 GLY A CA 1
ATOM 829 C C . GLY A 1 105 ? 3.099 -3.477 10.114 1.00 83.12 105 GLY A C 1
ATOM 830 O O . GLY A 1 105 ? 2.921 -2.439 10.754 1.00 83.12 105 GLY A O 1
ATOM 831 N N . LYS A 1 106 ? 3.953 -4.433 10.506 1.00 86.38 106 LYS A N 1
ATOM 832 C CA . LYS A 1 106 ? 4.787 -4.343 11.717 1.00 86.38 106 LYS A CA 1
ATOM 833 C C . LYS A 1 106 ? 5.760 -3.162 11.649 1.00 86.38 106 LYS A C 1
ATOM 835 O O . LYS A 1 106 ? 5.856 -2.380 12.592 1.00 86.38 106 LYS A O 1
ATOM 840 N N . MET A 1 107 ? 6.428 -2.984 10.507 1.00 85.12 107 MET A N 1
ATOM 841 C CA . MET A 1 107 ? 7.354 -1.872 10.276 1.00 85.12 107 MET A CA 1
ATOM 842 C C . MET A 1 107 ? 6.663 -0.509 10.414 1.00 85.12 107 MET A C 1
ATOM 844 O O . MET A 1 107 ? 7.156 0.350 11.142 1.00 85.12 107 MET A O 1
ATOM 848 N N . VAL A 1 108 ? 5.508 -0.320 9.769 1.00 85.81 108 VAL A N 1
ATOM 849 C CA . VAL A 1 108 ? 4.733 0.930 9.855 1.00 85.81 108 VAL A CA 1
ATOM 850 C C . VAL A 1 108 ? 4.261 1.188 11.285 1.00 85.81 108 VAL A C 1
ATOM 852 O O . VAL A 1 108 ? 4.377 2.309 11.777 1.00 85.81 108 VAL A O 1
ATOM 855 N N . PHE A 1 109 ? 3.781 0.159 11.987 1.00 86.06 109 PHE A N 1
ATOM 856 C CA . PHE A 1 109 ? 3.370 0.285 13.384 1.00 86.06 109 PHE A CA 1
ATOM 857 C C . PHE A 1 109 ? 4.530 0.731 14.291 1.00 86.06 109 PHE A C 1
ATOM 859 O O . PHE A 1 109 ? 4.373 1.662 15.077 1.00 86.06 109 PHE A O 1
ATOM 866 N N . ASN A 1 110 ? 5.723 0.162 14.105 1.00 83.50 110 ASN A N 1
ATOM 867 C CA . ASN A 1 110 ? 6.942 0.528 14.839 1.00 83.50 110 ASN A CA 1
ATOM 868 C C . ASN A 1 110 ? 7.482 1.937 14.520 1.00 83.50 110 ASN A C 1
ATOM 870 O O . ASN A 1 110 ? 8.318 2.470 15.259 1.00 83.50 110 ASN A O 1
ATOM 874 N N . MET A 1 111 ? 7.051 2.555 13.417 1.00 84.38 111 MET A N 1
ATOM 875 C CA . MET A 1 111 ? 7.392 3.946 13.098 1.00 84.38 111 MET A CA 1
ATOM 876 C C . MET A 1 111 ? 6.541 4.956 13.872 1.00 84.38 111 MET A C 1
ATOM 878 O O . MET A 1 111 ? 6.914 6.126 13.949 1.00 84.38 111 MET A O 1
ATOM 882 N N . LEU A 1 112 ? 5.418 4.534 14.460 1.00 83.62 112 LEU A N 1
ATOM 883 C CA . LEU A 1 112 ? 4.546 5.431 15.208 1.00 83.62 112 LEU A CA 1
ATOM 884 C C . LEU A 1 112 ? 5.244 5.898 16.499 1.00 83.62 112 LEU A C 1
ATOM 886 O O . LEU A 1 112 ? 5.623 5.054 17.319 1.00 83.62 112 LEU A O 1
ATOM 890 N N . PRO A 1 113 ? 5.355 7.219 16.749 1.00 78.12 113 PRO A N 1
ATOM 891 C CA . PRO A 1 113 ? 6.027 7.748 17.940 1.00 78.12 113 PRO A CA 1
ATOM 892 C C . PRO A 1 113 ? 5.451 7.177 19.240 1.00 78.12 113 PRO A C 1
ATOM 894 O O . PRO A 1 113 ? 6.179 6.713 20.108 1.00 78.12 113 PRO A O 1
ATOM 897 N N . MET A 1 114 ? 4.121 7.087 19.311 1.00 77.25 114 MET A N 1
ATOM 898 C CA . MET A 1 114 ? 3.398 6.535 20.458 1.00 77.25 114 MET A CA 1
ATOM 899 C C . MET A 1 114 ? 3.685 5.054 20.738 1.00 77.25 114 MET A C 1
ATOM 901 O O . MET A 1 114 ? 3.533 4.625 21.877 1.00 77.25 114 MET A O 1
ATOM 905 N N . VAL A 1 115 ? 4.071 4.269 19.726 1.00 76.69 115 VAL A N 1
ATOM 906 C CA . VAL A 1 115 ? 4.426 2.853 19.905 1.00 76.69 115 VAL A CA 1
ATOM 907 C C . VAL A 1 115 ? 5.836 2.755 20.468 1.00 76.69 115 VAL A C 1
ATOM 909 O O . VAL A 1 115 ? 6.040 2.087 21.479 1.00 76.69 115 VAL A O 1
ATOM 912 N N . ARG A 1 116 ? 6.777 3.516 19.897 1.00 68.19 116 ARG A N 1
ATOM 913 C CA . ARG A 1 116 ? 8.154 3.600 20.404 1.00 68.19 116 ARG A CA 1
ATOM 914 C C . ARG A 1 116 ? 8.213 4.072 21.853 1.00 68.19 116 ARG A C 1
ATOM 916 O O . ARG A 1 116 ? 8.969 3.514 22.637 1.00 68.19 116 ARG A O 1
ATOM 923 N N . GLU A 1 117 ? 7.405 5.069 22.205 1.00 72.62 117 GLU A N 1
ATOM 924 C CA . GLU A 1 117 ? 7.377 5.649 23.551 1.00 72.62 117 GLU A CA 1
ATOM 925 C C . GLU A 1 117 ? 6.702 4.748 24.593 1.00 72.62 117 GLU A C 1
ATOM 927 O O . GLU A 1 117 ? 7.098 4.770 25.756 1.00 72.62 117 GLU A O 1
ATOM 932 N N . ARG A 1 118 ? 5.673 3.973 24.213 1.00 69.62 118 ARG A N 1
ATOM 933 C CA . ARG A 1 118 ? 4.880 3.181 25.175 1.00 69.62 118 ARG A CA 1
ATOM 934 C C . ARG A 1 118 ? 5.236 1.705 25.249 1.00 69.62 118 ARG A C 1
ATOM 936 O O . ARG A 1 118 ? 5.024 1.108 26.298 1.00 69.62 118 ARG A O 1
ATOM 943 N N . PHE A 1 119 ? 5.704 1.112 24.157 1.00 67.50 119 PHE A N 1
ATOM 944 C CA . PHE A 1 119 ? 5.796 -0.344 24.028 1.00 67.50 119 PHE A CA 1
ATOM 945 C C . PHE A 1 119 ? 7.171 -0.839 23.560 1.00 67.50 119 PHE A C 1
ATOM 947 O O . PHE A 1 119 ? 7.416 -2.041 23.596 1.00 67.50 119 PHE A O 1
ATOM 954 N N . GLY A 1 120 ? 8.082 0.057 23.162 1.00 64.69 120 GLY A N 1
ATOM 955 C CA . GLY A 1 120 ? 9.363 -0.327 22.562 1.00 64.69 120 GLY A CA 1
ATOM 956 C C . GLY A 1 120 ? 9.210 -0.818 21.116 1.00 64.69 120 GLY A C 1
ATOM 957 O O . GLY A 1 120 ? 8.187 -0.585 20.473 1.00 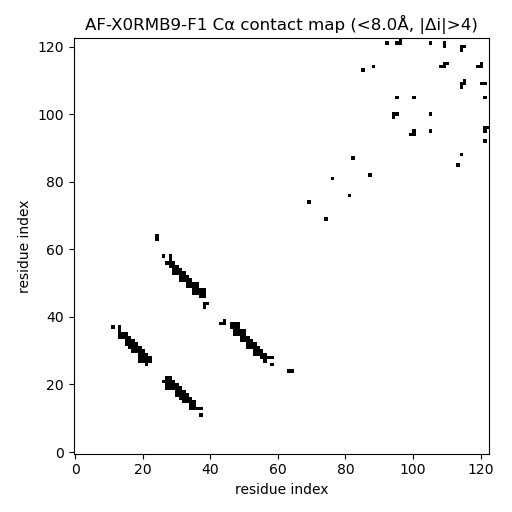64.69 120 GLY A O 1
ATOM 958 N N . SER A 1 121 ? 10.249 -1.450 20.566 1.00 61.97 121 SER A N 1
ATOM 959 C CA . SER A 1 121 ? 10.204 -2.061 19.231 1.00 61.97 121 SER A CA 1
ATOM 960 C C . SER A 1 121 ? 9.558 -3.443 19.280 1.00 61.97 121 SER A C 1
ATOM 962 O O . SER A 1 121 ? 9.928 -4.264 20.116 1.00 61.97 121 SER A O 1
ATOM 964 N N . VAL A 1 122 ? 8.640 -3.715 18.354 1.00 60.00 122 VAL A N 1
ATOM 965 C CA . VAL A 1 122 ? 8.054 -5.047 18.158 1.00 60.00 122 VAL A CA 1
ATOM 966 C C . VAL A 1 122 ? 8.904 -5.806 17.141 1.00 60.00 122 VAL A C 1
ATOM 968 O O . VAL A 1 122 ? 8.982 -5.364 15.992 1.00 60.00 122 VAL A O 1
ATOM 971 N N . GLU A 1 123 ? 9.557 -6.892 17.560 1.00 57.91 123 GLU A N 1
ATOM 972 C CA . GLU A 1 123 ? 10.289 -7.817 16.671 1.00 57.91 123 GLU A CA 1
ATOM 973 C C . GLU A 1 123 ? 9.346 -8.797 15.946 1.00 57.91 123 GLU A C 1
ATOM 975 O O . GLU A 1 123 ? 8.334 -9.242 16.539 1.00 57.91 123 GLU A O 1
#

Nearest PDB structures (foldseek):
  5vod-assembly1_D  TM=4.387E-01  e=2.587E+00  Human herpesvirus 5 strain Merlin
  8tea-assembly1_D  TM=5.217E-01  e=6.155E+00  Human betaherpesvirus 5
  7t4s-assembly1_D  TM=4.368E-01  e=3.991E+00  Human betaherpesvirus 5
  7m22-assembly1_D  TM=4.152E-01  e=5.438E+00  Human betaherpesvirus 5
  7m30-assembly1_D  TM=2.704E-01  e=2.020E+00  Human betaherpesvirus 5

Radius of gyration: 24.89 Å; Cα contacts (8 Å, |Δi|>4): 107; chains: 1; bounding box: 70×28×63 Å

Solvent-accessible surface area (backbone atoms only — not comparable to full-atom values): 8113 Å² total; per-residue (Å²): 135,85,76,87,82,80,74,76,80,76,77,69,90,53,64,68,52,78,47,76,41,63,47,101,84,71,46,71,40,33,39,38,42,36,42,47,47,72,54,88,50,87,90,43,85,83,60,63,49,77,47,79,45,79,48,75,51,76,83,91,59,94,65,74,64,97,68,65,79,61,55,86,94,49,77,66,83,44,85,92,78,45,76,64,58,86,75,46,45,65,60,54,49,50,44,41,70,74,68,46,84,50,75,66,58,53,52,57,51,53,66,36,66,71,36,46,76,74,70,46,80,81,123

Foldseek 3Di:
DDDDPPPDDPQPDWPWDWDFDADPLRHTFKIKIKTWRQDPDPVCNPDIDIDIDIDGDDPPDPDRDPDPDDDPVPPDDDPVRDDDCVVCVVVVLVCVVVVDDDPVVLVVSQPDPVCCVPPNRRD